Protein AF-X1TJS8-F1 (afdb_monomer_lite)

Structure (mmCIF, N/CA/C/O backbone):
data_AF-X1TJS8-F1
#
_entry.id   AF-X1TJS8-F1
#
loop_
_atom_site.group_PDB
_atom_site.id
_atom_site.type_symbol
_atom_site.label_atom_id
_atom_site.label_alt_id
_atom_site.label_comp_id
_atom_site.label_asym_id
_atom_site.label_entity_id
_atom_site.label_seq_id
_atom_site.pdbx_PDB_ins_code
_atom_site.Cartn_x
_atom_site.Cartn_y
_atom_site.Cartn_z
_atom_site.occupancy
_atom_site.B_iso_or_equiv
_atom_site.auth_seq_id
_atom_site.auth_comp_id
_atom_site.auth_asym_id
_atom_site.auth_atom_id
_atom_site.pdbx_PDB_model_num
ATOM 1 N N . MET A 1 1 ? -14.478 5.429 3.271 1.00 87.56 1 MET A N 1
ATOM 2 C CA . MET A 1 1 ? -14.186 4.013 3.605 1.00 87.56 1 MET A CA 1
ATOM 3 C C . MET A 1 1 ? -15.265 3.314 4.436 1.00 87.56 1 MET A C 1
ATOM 5 O O . MET A 1 1 ? -15.671 2.230 4.042 1.00 87.56 1 MET A O 1
ATOM 9 N N . GLN A 1 2 ? -15.798 3.906 5.515 1.00 87.94 2 GLN A N 1
ATOM 10 C CA . GLN A 1 2 ? -16.774 3.241 6.407 1.00 87.94 2 GLN A CA 1
ATOM 11 C C . GLN A 1 2 ? -17.984 2.613 5.685 1.00 87.94 2 GLN A C 1
ATOM 13 O O . GLN A 1 2 ? -18.314 1.456 5.931 1.00 87.94 2 GLN A O 1
ATOM 18 N N . LYS A 1 3 ? -18.613 3.342 4.751 1.00 93.25 3 LYS A N 1
ATOM 19 C CA . LYS A 1 3 ? -19.775 2.856 3.984 1.00 93.25 3 LYS A CA 1
ATOM 20 C C . LYS A 1 3 ? -19.462 1.607 3.149 1.00 93.25 3 LYS A C 1
ATOM 22 O O . LYS A 1 3 ? -20.285 0.698 3.094 1.00 93.25 3 LYS A O 1
ATOM 27 N N . LEU A 1 4 ? -18.285 1.558 2.521 1.00 94.06 4 LEU A N 1
ATOM 28 C CA . LEU A 1 4 ? -17.846 0.419 1.708 1.00 94.06 4 LEU A CA 1
ATOM 29 C C . LEU A 1 4 ? -17.615 -0.811 2.591 1.00 94.06 4 LEU A C 1
ATOM 31 O O . LEU A 1 4 ? -18.201 -1.864 2.347 1.00 94.06 4 LEU A O 1
ATOM 35 N N . SER A 1 5 ? -16.833 -0.649 3.661 1.00 93.69 5 SER A N 1
ATOM 36 C CA . SER A 1 5 ? -16.540 -1.722 4.615 1.00 93.69 5 SER A CA 1
ATOM 37 C C . SER A 1 5 ? -17.809 -2.280 5.262 1.00 93.69 5 SER A C 1
ATOM 39 O O . SER A 1 5 ? -17.928 -3.498 5.410 1.00 93.69 5 SER A O 1
ATOM 41 N N . LEU A 1 6 ? -18.772 -1.415 5.605 1.00 94.06 6 LEU A N 1
ATOM 42 C CA . LEU A 1 6 ? -20.059 -1.812 6.178 1.00 94.06 6 LEU A CA 1
ATOM 43 C C . LEU A 1 6 ? -20.896 -2.623 5.184 1.00 94.06 6 LEU A C 1
ATOM 45 O O . LEU A 1 6 ? -21.318 -3.730 5.512 1.00 94.06 6 LEU A O 1
ATOM 49 N N . ARG A 1 7 ? -21.100 -2.107 3.964 1.00 96.44 7 ARG A N 1
ATOM 50 C CA . ARG A 1 7 ? -21.894 -2.795 2.932 1.00 96.44 7 ARG A CA 1
ATOM 51 C C . ARG A 1 7 ? -21.303 -4.154 2.571 1.00 96.44 7 ARG A C 1
ATOM 53 O O . ARG A 1 7 ? -22.043 -5.126 2.450 1.00 96.44 7 ARG A O 1
ATOM 60 N N . PHE A 1 8 ? -19.979 -4.240 2.447 1.00 96.44 8 PHE A N 1
ATOM 61 C CA . PHE A 1 8 ? -19.314 -5.505 2.150 1.00 96.44 8 PHE A CA 1
ATOM 62 C C . PHE A 1 8 ? -19.438 -6.506 3.306 1.00 96.44 8 PHE A C 1
ATOM 64 O O . PHE A 1 8 ? -19.774 -7.664 3.077 1.00 96.44 8 PHE A O 1
ATOM 71 N N . THR A 1 9 ? -19.274 -6.050 4.555 1.00 96.38 9 THR A N 1
ATOM 72 C CA . THR A 1 9 ? -19.485 -6.895 5.747 1.00 96.38 9 THR A CA 1
ATOM 73 C C . THR A 1 9 ? -20.907 -7.452 5.779 1.00 96.38 9 THR A C 1
ATOM 75 O O . THR A 1 9 ? -21.092 -8.652 5.957 1.00 96.38 9 THR A O 1
ATOM 78 N N . GLN A 1 10 ? -21.914 -6.604 5.550 1.00 96.62 10 GLN A N 1
ATOM 79 C CA . GLN A 1 10 ? -23.319 -7.019 5.494 1.00 96.62 10 GLN A CA 1
ATOM 80 C C . GLN A 1 10 ? -23.570 -8.044 4.381 1.00 96.62 10 GLN A C 1
ATOM 82 O O . GLN A 1 10 ? -24.233 -9.052 4.619 1.00 96.62 10 GLN A O 1
ATOM 87 N N . HIS A 1 11 ? -23.012 -7.820 3.187 1.00 97.75 11 HIS A N 1
ATOM 88 C CA . HIS A 1 11 ? -23.126 -8.749 2.064 1.00 97.75 11 HIS A CA 1
ATOM 89 C C . HIS A 1 11 ? -22.531 -10.126 2.392 1.00 97.75 11 HIS A C 1
ATOM 91 O O . HIS A 1 11 ? -23.200 -11.139 2.206 1.00 97.75 11 HIS A O 1
ATOM 97 N N . ILE A 1 12 ? -21.302 -10.169 2.915 1.00 98.06 12 ILE A N 1
ATOM 98 C CA . ILE A 1 12 ? -20.604 -11.414 3.266 1.00 98.06 12 ILE A CA 1
ATOM 99 C C . ILE A 1 12 ? -21.333 -12.151 4.394 1.00 98.06 12 ILE A C 1
ATOM 101 O O . ILE A 1 12 ? -21.587 -13.348 4.276 1.00 98.06 12 ILE A O 1
ATOM 105 N N . ASN A 1 13 ? -21.749 -11.440 5.443 1.00 98.00 13 ASN A N 1
ATOM 106 C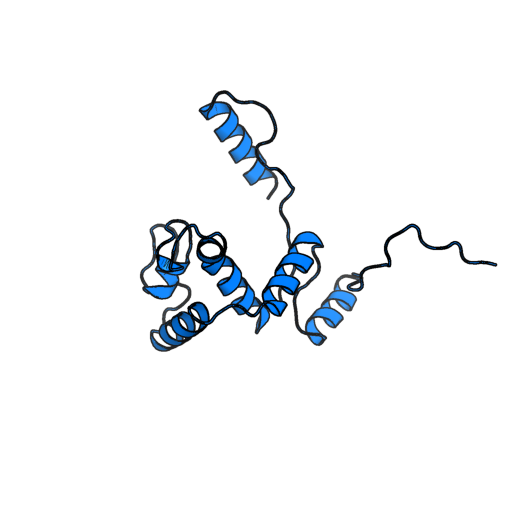 CA . ASN A 1 13 ? -22.511 -12.020 6.548 1.00 98.00 13 ASN A CA 1
ATOM 107 C C . ASN A 1 13 ? -23.835 -12.630 6.068 1.00 98.00 13 ASN A C 1
ATOM 109 O O . ASN A 1 13 ? -24.146 -13.766 6.421 1.00 98.00 13 ASN A O 1
ATOM 113 N N . LYS A 1 14 ? -24.567 -11.936 5.184 1.00 97.75 14 LYS A N 1
ATOM 114 C CA . LYS A 1 14 ? -25.794 -12.469 4.573 1.00 97.75 14 LYS A CA 1
ATOM 115 C C . LYS A 1 14 ? -25.510 -13.686 3.685 1.00 97.75 14 LYS A C 1
ATOM 117 O O . LYS A 1 14 ? -26.218 -14.683 3.791 1.00 97.75 14 LYS A O 1
ATOM 122 N N . LYS A 1 15 ? -24.480 -13.623 2.832 1.00 98.19 15 LYS A N 1
ATOM 123 C CA . LYS A 1 15 ? -24.128 -14.688 1.875 1.00 98.19 15 LYS A CA 1
ATOM 124 C C . LYS A 1 15 ? -23.711 -15.984 2.570 1.00 98.19 15 LYS A C 1
ATOM 126 O O . LYS A 1 15 ? -24.134 -17.056 2.154 1.00 98.19 15 LYS A O 1
ATOM 131 N N . TYR A 1 16 ? -22.904 -15.884 3.623 1.00 97.94 16 TYR A N 1
ATOM 132 C CA . TYR A 1 16 ? -22.346 -17.044 4.322 1.00 97.94 16 TYR A CA 1
ATOM 133 C C . TYR A 1 16 ? -23.055 -17.365 5.644 1.00 97.94 16 TYR A C 1
ATOM 135 O O . TYR A 1 16 ? -22.553 -18.182 6.407 1.00 97.94 16 TYR A O 1
ATOM 143 N N . LYS A 1 17 ? -24.208 -16.734 5.925 1.00 97.56 17 LYS A N 1
ATOM 144 C CA . LYS A 1 17 ? -24.984 -16.910 7.168 1.00 97.56 17 LYS A CA 1
ATOM 145 C C . LYS A 1 17 ? -24.130 -16.715 8.435 1.00 97.56 17 LYS A C 1
ATOM 147 O O . LYS A 1 17 ? -24.224 -17.479 9.389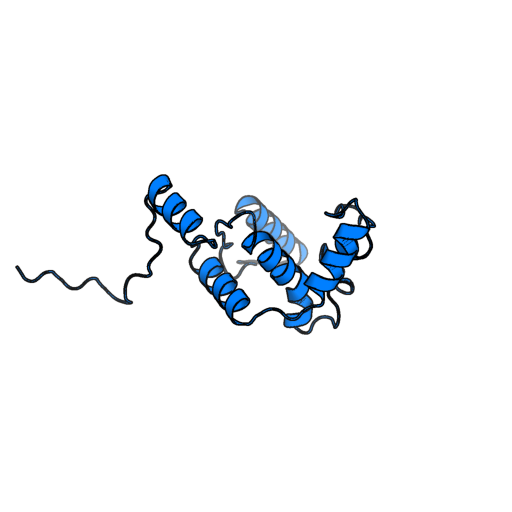 1.00 97.56 17 LYS A O 1
ATOM 152 N N . ARG A 1 18 ? -23.273 -15.690 8.428 1.00 97.00 18 ARG A N 1
ATOM 153 C CA . ARG A 1 18 ? -22.387 -15.318 9.545 1.00 97.00 18 ARG A CA 1
ATOM 154 C C . ARG A 1 18 ? -22.856 -14.027 10.208 1.00 97.00 18 ARG A C 1
ATOM 156 O O . ARG A 1 18 ? -23.603 -13.248 9.622 1.00 97.00 18 ARG A O 1
ATOM 163 N N . THR A 1 19 ? -22.363 -13.772 11.412 1.00 94.88 19 THR A N 1
ATOM 164 C CA . THR A 1 19 ? -22.536 -12.508 12.136 1.00 94.88 19 THR A CA 1
ATOM 165 C C . THR A 1 19 ? -21.177 -11.991 12.621 1.00 94.88 19 THR A C 1
ATOM 167 O O . THR A 1 19 ? -20.179 -12.711 12.596 1.00 94.88 19 THR A O 1
ATOM 170 N N . GLY A 1 20 ? -21.121 -10.723 13.037 1.00 93.75 20 GLY A N 1
ATOM 171 C CA . GLY A 1 20 ? -19.902 -10.100 13.563 1.00 93.75 20 GLY A CA 1
ATOM 172 C C . GLY A 1 20 ? -19.104 -9.285 12.541 1.00 93.75 20 GLY A C 1
ATOM 173 O O . GLY A 1 20 ? -19.586 -8.954 11.453 1.00 93.75 20 GLY A O 1
ATOM 174 N N . ARG A 1 21 ? -17.887 -8.892 12.941 1.00 93.06 21 ARG A N 1
ATOM 175 C CA . ARG A 1 21 ? -16.981 -8.060 12.133 1.00 93.06 21 ARG A CA 1
ATOM 176 C C . ARG A 1 21 ? -16.253 -8.923 11.107 1.00 93.06 21 ARG A C 1
ATOM 178 O O . ARG A 1 21 ? -15.756 -9.990 11.446 1.00 93.06 21 ARG A O 1
ATOM 185 N N . LEU A 1 22 ? -16.159 -8.423 9.877 1.00 94.62 22 LEU A N 1
ATOM 186 C CA . LEU A 1 22 ? -15.343 -9.035 8.826 1.00 94.62 22 LEU A CA 1
ATOM 187 C C . LEU A 1 22 ? -13.903 -8.505 8.824 1.00 94.62 22 LEU A C 1
ATOM 189 O O . LEU A 1 22 ? -12.973 -9.236 8.510 1.00 94.62 22 LEU A O 1
ATOM 193 N N . TRP A 1 23 ? -13.732 -7.228 9.158 1.00 93.31 23 TRP A N 1
ATOM 194 C CA . TRP A 1 23 ? -12.443 -6.543 9.131 1.00 93.31 23 TRP A CA 1
ATOM 195 C C . TRP A 1 23 ? -11.812 -6.542 10.523 1.00 93.31 23 TRP A C 1
ATOM 197 O O . TRP A 1 23 ? -12.486 -6.208 11.501 1.00 93.31 23 TRP A O 1
ATOM 207 N N . GLU A 1 24 ? -10.525 -6.871 10.596 1.00 90.94 24 GLU A N 1
ATOM 208 C CA . GLU A 1 24 ? -9.755 -6.885 11.846 1.00 90.94 24 GLU A CA 1
ATOM 209 C C . GLU A 1 24 ? -9.507 -5.467 12.382 1.00 90.94 24 GLU A C 1
ATOM 211 O O . GLU A 1 24 ? -9.718 -5.184 13.561 1.00 90.94 24 GLU A O 1
ATOM 216 N N . CYS A 1 25 ? -9.154 -4.542 11.486 1.00 88.81 25 CYS A N 1
ATOM 217 C CA . CYS A 1 25 ? -8.795 -3.167 11.814 1.00 88.81 25 CYS A CA 1
ATOM 218 C C . CYS A 1 25 ? -9.582 -2.151 10.977 1.00 88.81 25 CYS A C 1
ATOM 220 O O . CYS A 1 25 ? -10.202 -2.471 9.958 1.00 88.81 25 CYS A O 1
ATOM 222 N N . ARG A 1 26 ? -9.541 -0.882 11.406 1.00 88.44 26 ARG A N 1
ATOM 223 C CA . ARG A 1 26 ? -9.957 0.240 10.552 1.00 88.44 26 ARG A CA 1
ATOM 224 C C . ARG A 1 26 ? -8.966 0.395 9.397 1.00 88.44 26 ARG A C 1
ATOM 226 O O . ARG A 1 26 ? -7.814 -0.010 9.508 1.00 88.44 26 ARG A O 1
ATOM 233 N N . PHE A 1 27 ? -9.423 1.004 8.304 1.00 90.94 27 PHE A N 1
ATOM 234 C CA . PHE A 1 27 ? -8.533 1.362 7.204 1.00 90.94 27 PHE A CA 1
ATOM 235 C C . PHE A 1 27 ? -7.455 2.342 7.684 1.00 90.94 27 PHE A C 1
ATOM 237 O O . PHE A 1 27 ? -7.706 3.177 8.557 1.00 90.94 27 PHE A O 1
ATOM 244 N N . TYR A 1 28 ? -6.282 2.241 7.074 1.00 91.38 28 TYR A N 1
ATOM 245 C CA . TYR A 1 28 ? -5.186 3.181 7.250 1.00 91.38 28 TYR A CA 1
ATOM 246 C C . TYR A 1 28 ? -5.183 4.205 6.114 1.00 91.38 28 TYR A C 1
ATOM 248 O O . TYR A 1 28 ? -5.601 3.903 4.995 1.00 91.38 28 TYR A O 1
ATOM 256 N N . SER A 1 29 ? -4.718 5.417 6.405 1.00 90.88 29 SER A N 1
ATOM 257 C CA . SER A 1 29 ? -4.552 6.487 5.420 1.00 90.88 29 SER A CA 1
ATOM 258 C C . SER A 1 29 ? -3.371 7.364 5.810 1.00 90.88 29 SER A C 1
ATOM 260 O O . SER A 1 29 ? -3.306 7.816 6.951 1.00 90.88 29 SER A O 1
ATOM 262 N N . ALA A 1 30 ? -2.485 7.623 4.857 1.00 89.88 30 ALA A N 1
ATOM 263 C CA . ALA A 1 30 ? -1.328 8.494 5.000 1.00 89.88 30 ALA A CA 1
ATOM 264 C C . ALA A 1 30 ? -1.221 9.381 3.753 1.00 89.88 30 ALA A C 1
ATOM 266 O O . ALA A 1 30 ? -1.550 8.936 2.652 1.00 89.88 30 ALA A O 1
ATOM 267 N N . LEU A 1 31 ? -0.784 10.629 3.929 1.00 90.25 31 LEU A N 1
ATOM 268 C CA . LEU A 1 31 ? -0.465 11.508 2.803 1.00 90.25 31 LEU A CA 1
ATOM 269 C C . LEU A 1 31 ? 0.876 11.099 2.195 1.00 90.25 31 LEU A C 1
ATOM 271 O O . LEU A 1 31 ? 1.780 10.677 2.914 1.00 90.25 31 LEU A O 1
ATOM 275 N N . VAL A 1 32 ? 0.991 11.231 0.880 1.00 90.88 32 VAL A N 1
ATOM 276 C CA . VAL A 1 32 ? 2.153 10.787 0.110 1.00 90.88 32 VAL A CA 1
ATOM 277 C C . VAL A 1 32 ? 2.616 11.928 -0.782 1.00 90.88 32 VAL A C 1
ATOM 279 O O . VAL A 1 32 ? 1.803 12.533 -1.482 1.00 90.88 32 VAL A O 1
ATOM 282 N N . ASP A 1 33 ? 3.915 12.196 -0.752 1.00 90.94 33 ASP A N 1
ATOM 283 C CA . ASP A 1 33 ? 4.587 13.137 -1.643 1.00 90.94 33 ASP A CA 1
ATOM 284 C C . ASP A 1 33 ? 4.563 12.643 -3.103 1.00 90.94 33 ASP A C 1
ATOM 286 O O . ASP A 1 33 ? 4.757 11.455 -3.379 1.00 90.94 33 ASP A O 1
ATOM 290 N N . LYS A 1 34 ? 4.290 13.554 -4.042 1.00 81.31 34 LYS A N 1
ATOM 291 C CA . LYS A 1 34 ? 3.895 13.227 -5.424 1.00 81.31 34 LYS A CA 1
ATOM 292 C C . LYS A 1 34 ? 5.019 12.650 -6.280 1.00 81.31 34 LYS A C 1
ATOM 294 O O . LYS A 1 34 ? 4.717 11.950 -7.239 1.00 81.31 34 LYS A O 1
ATOM 299 N N . GLU A 1 35 ? 6.274 12.959 -5.975 1.00 75.44 35 GLU A N 1
ATOM 300 C CA . GLU A 1 35 ? 7.388 12.618 -6.864 1.00 75.44 35 GLU A CA 1
ATOM 301 C C . GLU A 1 35 ? 7.971 11.237 -6.557 1.00 75.44 35 GLU A C 1
ATOM 303 O O . GLU A 1 35 ? 7.582 10.235 -7.155 1.00 75.44 35 GLU A O 1
ATOM 308 N N . LEU A 1 36 ? 8.901 11.160 -5.607 1.00 74.12 36 LEU A N 1
ATOM 309 C CA . LEU A 1 36 ? 9.674 9.941 -5.365 1.00 74.12 36 LEU A CA 1
ATOM 310 C C . LEU A 1 36 ? 8.853 8.862 -4.648 1.00 74.12 36 LEU A C 1
ATOM 312 O O . LEU A 1 36 ? 8.917 7.679 -4.981 1.00 74.12 36 LEU A O 1
ATOM 316 N N . TYR A 1 37 ? 8.046 9.265 -3.669 1.00 85.31 37 TYR A N 1
ATOM 317 C CA . TYR A 1 37 ? 7.364 8.323 -2.785 1.00 85.31 37 TYR A CA 1
ATOM 318 C C . TYR A 1 37 ? 6.136 7.681 -3.423 1.00 85.31 37 TYR A C 1
ATOM 320 O O . TYR A 1 37 ? 5.800 6.543 -3.087 1.00 85.31 37 TYR A O 1
ATOM 328 N N . PHE A 1 38 ? 5.492 8.370 -4.366 1.00 87.50 38 PHE A N 1
ATOM 329 C CA . PHE A 1 38 ? 4.349 7.834 -5.094 1.00 87.50 38 PHE A CA 1
ATOM 330 C C . PHE A 1 38 ? 4.702 6.527 -5.820 1.00 87.50 38 PHE A C 1
ATOM 332 O O . PHE A 1 38 ? 4.010 5.519 -5.655 1.00 87.50 38 PHE A O 1
ATOM 339 N N . TRP A 1 39 ? 5.820 6.508 -6.552 1.00 87.81 39 TRP A N 1
ATOM 340 C CA . TRP A 1 39 ? 6.251 5.330 -7.306 1.00 87.81 39 TRP A CA 1
ATOM 341 C C . TRP A 1 39 ? 6.717 4.187 -6.407 1.00 87.81 39 TRP A C 1
ATOM 343 O O . TRP A 1 39 ? 6.322 3.042 -6.636 1.00 87.81 39 TRP A O 1
ATOM 353 N N . SER A 1 40 ? 7.470 4.478 -5.341 1.00 89.69 40 SER A N 1
ATOM 354 C CA . SER A 1 40 ? 7.856 3.461 -4.351 1.00 89.69 40 SER A CA 1
ATOM 355 C C . SER A 1 40 ? 6.639 2.797 -3.704 1.00 89.69 40 SER A C 1
ATOM 357 O O . SER A 1 40 ? 6.633 1.583 -3.501 1.00 89.69 40 SER A O 1
ATOM 359 N N . ILE A 1 41 ? 5.572 3.554 -3.429 1.00 91.88 41 ILE A N 1
ATOM 360 C CA . ILE A 1 41 ? 4.326 3.000 -2.881 1.00 91.88 41 ILE A CA 1
ATOM 361 C C . ILE A 1 41 ? 3.568 2.179 -3.925 1.00 91.88 41 ILE A C 1
ATOM 363 O O . ILE A 1 41 ? 3.060 1.107 -3.597 1.00 91.88 41 ILE A O 1
ATOM 367 N N . GLY A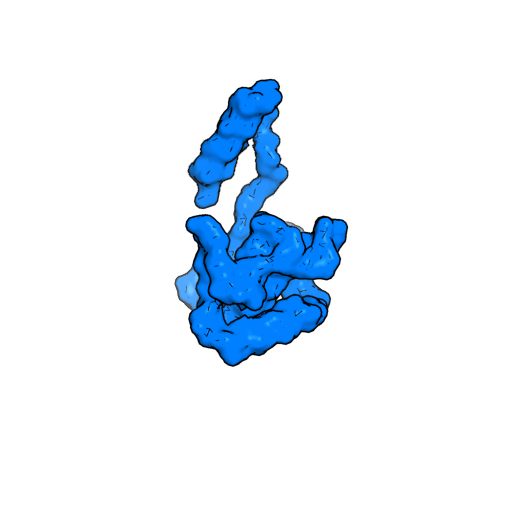 1 42 ? 3.518 2.633 -5.179 1.00 91.19 42 GLY A N 1
ATOM 368 C CA . GLY A 1 42 ? 2.958 1.847 -6.280 1.00 91.19 42 GLY A CA 1
ATOM 369 C C . GLY A 1 42 ? 3.646 0.485 -6.405 1.00 91.19 42 GLY A C 1
ATOM 370 O O . GLY A 1 42 ? 2.981 -0.551 -6.369 1.00 91.19 42 GLY A O 1
ATOM 371 N N . ARG A 1 43 ? 4.986 0.476 -6.433 1.00 92.06 43 ARG A N 1
ATOM 372 C CA . ARG A 1 43 ? 5.794 -0.753 -6.439 1.00 92.06 43 ARG A CA 1
ATOM 373 C C . ARG A 1 43 ? 5.520 -1.619 -5.214 1.00 92.06 43 ARG A C 1
ATOM 375 O O . ARG A 1 43 ? 5.298 -2.819 -5.361 1.00 92.06 43 ARG A O 1
ATOM 382 N N . TYR A 1 44 ? 5.465 -1.020 -4.023 1.00 93.00 44 TYR A N 1
ATOM 383 C CA . TYR A 1 44 ? 5.140 -1.730 -2.788 1.00 93.00 44 TYR A CA 1
ATOM 384 C C . TYR A 1 44 ? 3.807 -2.478 -2.901 1.00 93.00 44 TYR A C 1
ATOM 386 O O . TYR A 1 44 ? 3.750 -3.656 -2.548 1.00 93.00 44 TYR A O 1
ATOM 394 N N . ILE A 1 45 ? 2.760 -1.810 -3.404 1.00 93.50 45 ILE A N 1
ATOM 395 C CA . ILE A 1 45 ? 1.414 -2.376 -3.561 1.00 93.50 45 ILE A CA 1
ATOM 396 C C . ILE A 1 45 ? 1.429 -3.527 -4.563 1.00 93.50 45 ILE A C 1
ATOM 398 O O . ILE A 1 45 ? 0.925 -4.609 -4.260 1.00 93.50 45 ILE A O 1
ATOM 402 N N . GLU A 1 46 ? 2.018 -3.313 -5.735 1.00 94.19 46 GLU A N 1
ATOM 403 C CA . GLU A 1 46 ? 2.023 -4.308 -6.806 1.00 94.19 46 GLU A CA 1
ATOM 404 C C . GLU A 1 46 ? 2.904 -5.522 -6.491 1.00 94.19 46 GLU A C 1
ATOM 406 O O . GLU A 1 46 ? 2.581 -6.634 -6.906 1.00 94.19 46 GLU A O 1
ATOM 411 N N . ARG A 1 47 ? 3.953 -5.346 -5.678 1.00 94.69 47 ARG A N 1
ATOM 412 C CA . ARG A 1 47 ? 4.806 -6.434 -5.172 1.00 94.69 47 ARG A CA 1
ATOM 413 C C . ARG A 1 47 ? 4.283 -7.093 -3.894 1.00 94.69 47 ARG A C 1
ATOM 415 O O . ARG A 1 47 ? 4.859 -8.096 -3.469 1.00 94.69 47 ARG A O 1
ATOM 422 N N . ASN A 1 48 ? 3.192 -6.606 -3.286 1.00 95.06 48 ASN A N 1
ATOM 423 C CA . ASN A 1 48 ? 2.575 -7.245 -2.111 1.00 95.06 48 ASN A CA 1
ATOM 424 C C . ASN A 1 48 ? 2.337 -8.757 -2.307 1.00 95.06 48 ASN A C 1
ATOM 426 O O . ASN A 1 48 ? 2.707 -9.513 -1.408 1.00 95.06 48 ASN A O 1
ATOM 430 N N . PRO A 1 49 ? 1.762 -9.228 -3.436 1.00 95.81 49 PRO A N 1
ATOM 431 C CA . PRO A 1 49 ? 1.485 -10.651 -3.641 1.00 95.81 49 PRO A CA 1
ATOM 432 C C . PRO A 1 49 ? 2.756 -11.503 -3.709 1.00 95.81 49 PRO A C 1
ATOM 434 O O . PRO A 1 49 ? 2.781 -12.606 -3.165 1.00 95.81 49 PRO A O 1
ATOM 437 N N . VAL A 1 50 ? 3.824 -10.968 -4.309 1.00 94.12 50 VAL A N 1
ATOM 438 C CA . VAL A 1 50 ? 5.142 -11.617 -4.364 1.00 94.12 50 VAL A CA 1
ATOM 439 C C . VAL A 1 50 ? 5.751 -11.693 -2.967 1.00 94.12 50 VAL A C 1
ATOM 441 O O . VAL A 1 50 ? 6.174 -12.755 -2.518 1.00 94.12 50 VAL A O 1
ATOM 444 N N . ARG A 1 51 ? 5.722 -10.586 -2.216 1.00 92.69 51 ARG A N 1
ATOM 445 C CA . ARG A 1 51 ? 6.243 -10.536 -0.842 1.00 92.69 51 ARG A CA 1
ATOM 446 C C . ARG A 1 51 ? 5.466 -11.442 0.118 1.00 92.69 51 ARG A C 1
ATOM 448 O O . ARG A 1 51 ? 6.052 -12.002 1.039 1.00 92.69 51 ARG A O 1
ATOM 455 N N . ALA A 1 52 ? 4.167 -11.614 -0.117 1.00 94.94 52 ALA A N 1
ATOM 456 C CA . ALA A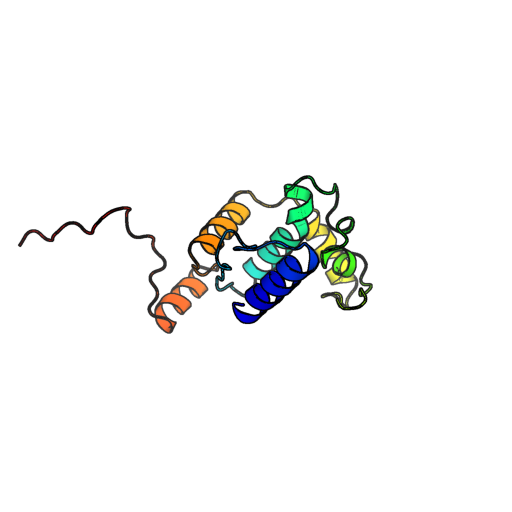 1 52 ? 3.314 -12.555 0.602 1.00 94.94 52 ALA A CA 1
ATOM 457 C C . ALA A 1 52 ? 3.463 -14.014 0.122 1.00 94.94 52 ALA A C 1
ATOM 459 O O . ALA A 1 52 ? 2.782 -14.886 0.655 1.00 94.94 52 ALA A O 1
ATOM 460 N N . LYS A 1 53 ? 4.341 -14.288 -0.857 1.00 96.12 53 LYS A N 1
ATOM 461 C CA . LYS A 1 53 ? 4.581 -15.613 -1.457 1.00 96.12 53 LYS A CA 1
ATOM 462 C C . LYS A 1 53 ? 3.329 -16.248 -2.081 1.00 96.12 53 LYS A C 1
ATOM 464 O O . LYS A 1 53 ? 3.192 -17.467 -2.093 1.00 96.12 53 LYS A O 1
ATOM 469 N N . ILE A 1 54 ? 2.409 -15.425 -2.585 1.00 97.06 54 ILE A N 1
ATOM 470 C CA . ILE A 1 54 ? 1.187 -15.882 -3.269 1.00 97.06 54 ILE A CA 1
ATOM 471 C C . ILE A 1 54 ? 1.484 -16.202 -4.740 1.00 97.06 54 ILE A C 1
ATOM 473 O O . ILE A 1 54 ? 0.904 -17.125 -5.304 1.00 97.06 54 ILE A O 1
ATOM 477 N N . VAL A 1 55 ? 2.378 -15.430 -5.357 1.00 96.56 55 VAL A N 1
ATOM 478 C CA . VAL A 1 55 ? 2.811 -15.558 -6.756 1.00 96.56 55 VAL A CA 1
ATOM 479 C C . VAL A 1 55 ? 4.310 -15.291 -6.862 1.00 96.56 55 VAL A C 1
ATOM 481 O O . VAL A 1 55 ? 4.892 -14.697 -5.952 1.00 96.56 55 VAL A O 1
ATOM 484 N N . ASN A 1 56 ? 4.931 -15.690 -7.972 1.00 94.12 56 ASN A N 1
ATOM 485 C CA . ASN A 1 56 ? 6.358 -15.455 -8.200 1.00 94.12 56 ASN A CA 1
ATOM 486 C C . ASN A 1 56 ? 6.610 -14.090 -8.845 1.00 94.12 56 ASN A C 1
ATOM 488 O O . ASN A 1 56 ? 7.635 -13.464 -8.571 1.00 94.12 56 ASN A O 1
ATOM 492 N N . LYS A 1 57 ? 5.674 -13.614 -9.676 1.00 93.69 57 LYS A N 1
ATOM 493 C CA . LYS A 1 57 ? 5.780 -12.325 -10.371 1.00 93.69 57 LYS A CA 1
ATOM 494 C C . LYS A 1 57 ? 4.570 -11.415 -10.116 1.00 93.69 57 LYS A C 1
ATOM 496 O O . LYS A 1 57 ? 3.466 -11.919 -9.908 1.00 93.69 57 LYS A O 1
ATOM 501 N N . PRO A 1 58 ? 4.734 -10.077 -10.136 1.00 93.69 58 PRO A N 1
ATOM 502 C CA . PRO A 1 58 ? 3.632 -9.144 -9.878 1.00 93.69 58 PRO A CA 1
ATOM 503 C C . PRO A 1 58 ? 2.437 -9.277 -10.840 1.00 93.69 58 PRO A C 1
ATOM 505 O O . PRO A 1 58 ? 1.289 -9.135 -10.418 1.00 93.69 58 PRO A O 1
ATOM 508 N N . ASP A 1 59 ? 2.681 -9.579 -12.117 1.00 93.19 59 ASP A N 1
ATOM 509 C CA . ASP A 1 59 ? 1.669 -9.725 -13.176 1.00 93.19 59 ASP A CA 1
ATOM 510 C C . ASP A 1 59 ? 0.847 -11.021 -13.100 1.00 93.19 59 ASP A C 1
ATOM 512 O O . ASP A 1 59 ? -0.224 -11.113 -13.707 1.00 93.19 59 ASP A O 1
ATOM 516 N N . GLU A 1 60 ? 1.300 -12.009 -12.329 1.00 94.69 60 GLU A N 1
ATOM 517 C CA . GLU A 1 60 ? 0.574 -13.264 -12.109 1.00 94.69 60 GLU A CA 1
ATOM 518 C C . GLU A 1 60 ? -0.623 -13.075 -11.163 1.00 94.69 60 GLU A C 1
ATOM 520 O O . GLU A 1 60 ? -1.583 -13.854 -11.186 1.00 94.69 60 GLU A O 1
ATOM 525 N N . TYR A 1 61 ? -0.615 -12.026 -10.335 1.00 94.75 61 TYR A N 1
ATOM 526 C CA . TYR A 1 61 ? -1.700 -11.786 -9.393 1.00 94.75 61 TYR A CA 1
ATOM 527 C C . TYR A 1 61 ? -2.891 -11.093 -10.063 1.00 94.75 61 TYR A C 1
ATOM 529 O O . TYR A 1 61 ? -2.918 -9.878 -10.255 1.00 94.75 61 TYR A O 1
ATOM 537 N N . ARG A 1 62 ? -3.939 -11.877 -10.349 1.00 91.25 62 ARG A N 1
ATOM 538 C CA . ARG A 1 62 ? -5.172 -11.433 -11.033 1.00 91.25 62 ARG A CA 1
ATOM 539 C C . ARG A 1 62 ? -5.853 -10.204 -10.412 1.00 91.25 62 ARG A C 1
ATOM 541 O O . ARG A 1 62 ? -6.568 -9.498 -11.115 1.00 91.25 62 ARG A O 1
ATOM 548 N N . TRP A 1 63 ? -5.688 -9.970 -9.112 1.00 91.69 63 TRP A N 1
ATOM 549 C CA . TRP A 1 63 ? -6.395 -8.918 -8.370 1.00 91.69 63 TRP A CA 1
ATOM 550 C C . TRP A 1 63 ? -5.533 -7.661 -8.162 1.00 91.69 63 TRP A C 1
ATOM 552 O O . TRP A 1 63 ? -5.737 -6.929 -7.196 1.00 91.69 63 TRP A O 1
ATOM 562 N N . SER A 1 64 ? -4.556 -7.427 -9.043 1.00 92.12 64 SER A N 1
ATOM 563 C CA . SER A 1 64 ? -3.686 -6.246 -9.050 1.00 92.12 64 SER A CA 1
ATOM 564 C C . SER A 1 64 ? -3.707 -5.547 -10.411 1.00 92.12 64 SER A C 1
ATOM 566 O O . SER A 1 64 ? -3.913 -6.182 -11.446 1.00 92.12 64 SER A O 1
ATOM 568 N N . SER A 1 65 ? -3.445 -4.238 -10.408 1.00 92.44 65 SER A N 1
ATOM 569 C CA . SER A 1 65 ? -3.196 -3.437 -11.613 1.00 92.44 65 SER A CA 1
ATOM 570 C C . SER A 1 65 ? -1.885 -3.785 -12.317 1.00 92.44 65 SER A C 1
ATOM 572 O O . SER A 1 65 ? -1.722 -3.416 -13.478 1.00 92.44 65 SER A O 1
ATOM 574 N N . ALA A 1 66 ? -0.984 -4.522 -11.658 1.00 93.50 66 ALA A N 1
ATOM 575 C CA . ALA A 1 66 ? 0.352 -4.837 -12.162 1.00 93.50 66 ALA A CA 1
ATOM 576 C C . ALA A 1 66 ? 0.332 -5.423 -13.573 1.00 93.50 66 ALA A C 1
ATOM 578 O O . ALA A 1 66 ? 1.050 -4.959 -14.455 1.00 93.50 66 ALA A O 1
ATOM 579 N N . LYS A 1 67 ? -0.563 -6.383 -13.833 1.00 92.56 67 LYS A N 1
ATOM 580 C CA . LYS A 1 67 ? -0.709 -6.975 -15.165 1.00 92.56 67 LYS A CA 1
ATOM 581 C C . LYS A 1 67 ? -1.087 -5.935 -16.220 1.00 92.56 67 LYS A C 1
ATOM 583 O O . LYS A 1 67 ? -0.526 -5.948 -17.314 1.00 92.56 67 LYS A O 1
ATOM 588 N N . ALA A 1 68 ? -2.020 -5.036 -15.907 1.00 92.81 68 ALA A N 1
ATOM 589 C CA . ALA A 1 68 ? -2.425 -3.981 -16.831 1.00 92.81 68 ALA A CA 1
ATOM 590 C C . ALA A 1 68 ? -1.269 -3.007 -17.098 1.00 92.81 68 ALA A C 1
ATOM 592 O O . ALA A 1 68 ? -0.996 -2.676 -18.248 1.00 92.81 68 ALA A O 1
ATOM 593 N N . ASN A 1 69 ? -0.544 -2.612 -16.048 1.00 91.81 69 ASN A N 1
ATOM 594 C CA . ASN A 1 69 ? 0.577 -1.679 -16.142 1.00 91.81 69 ASN A CA 1
ATOM 595 C C . ASN A 1 69 ? 1.787 -2.262 -16.886 1.00 91.81 69 ASN A C 1
ATOM 597 O O . ASN A 1 69 ? 2.415 -1.543 -17.657 1.00 91.81 69 ASN A O 1
ATOM 601 N N . ILE A 1 70 ? 2.081 -3.554 -16.709 1.00 91.50 70 ILE A N 1
ATOM 602 C CA . ILE A 1 70 ? 3.171 -4.259 -17.402 1.00 91.50 70 ILE A CA 1
ATOM 603 C C . ILE A 1 70 ? 2.816 -4.525 -18.867 1.00 91.50 70 ILE A C 1
ATOM 605 O O . ILE A 1 70 ? 3.638 -4.328 -19.751 1.00 91.50 70 ILE A O 1
ATOM 609 N N . THR A 1 71 ? 1.595 -4.982 -19.153 1.00 89.69 71 THR A N 1
ATOM 610 C CA . THR A 1 71 ? 1.218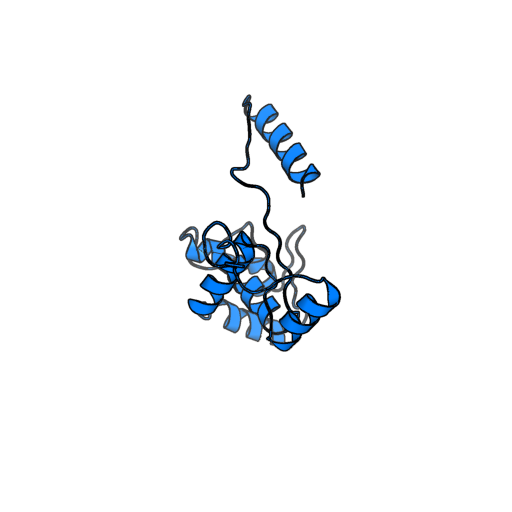 -5.358 -20.529 1.00 89.69 71 THR A CA 1
ATOM 611 C C . THR A 1 71 ? 0.778 -4.174 -21.386 1.00 89.69 71 THR A C 1
ATOM 613 O O . THR A 1 71 ? 0.624 -4.326 -22.596 1.00 89.69 71 THR A O 1
ATOM 616 N N . GLY A 1 72 ? 0.499 -3.018 -20.773 1.00 86.44 72 GLY A N 1
ATOM 617 C CA . GLY A 1 72 ? -0.125 -1.870 -21.438 1.00 86.44 72 GLY A CA 1
ATOM 618 C C . GLY A 1 72 ? -1.565 -2.135 -21.895 1.00 86.44 72 GLY A C 1
ATOM 619 O O . GLY A 1 72 ? -2.171 -1.295 -22.556 1.00 86.44 72 GLY A O 1
ATOM 620 N N . LYS A 1 73 ? -2.139 -3.295 -21.556 1.00 85.06 73 LYS A N 1
ATOM 621 C CA . LYS A 1 73 ? -3.505 -3.675 -21.915 1.00 85.06 73 LYS A CA 1
ATOM 622 C C . LYS A 1 73 ? -4.391 -3.533 -20.690 1.00 85.06 73 LYS A C 1
ATOM 624 O O . LYS A 1 73 ? -4.151 -4.160 -19.661 1.00 85.06 73 LYS A O 1
ATOM 629 N N . GLY A 1 74 ? -5.425 -2.705 -20.808 1.00 80.38 74 GLY A N 1
ATOM 630 C CA . GLY A 1 74 ? -6.417 -2.556 -19.750 1.00 80.38 74 GLY A CA 1
ATOM 631 C C . GLY A 1 74 ? -7.099 -3.881 -19.407 1.00 80.38 74 GLY A C 1
ATOM 632 O O . GLY A 1 74 ? -7.241 -4.769 -20.246 1.00 80.38 74 GLY A O 1
ATOM 633 N N . MET A 1 75 ? -7.530 -3.996 -18.157 1.00 81.88 75 MET A N 1
ATOM 634 C CA . MET A 1 75 ? -8.507 -4.992 -17.717 1.00 81.88 75 MET A CA 1
ATOM 635 C C . MET A 1 75 ? -9.893 -4.338 -17.703 1.00 81.88 75 MET A C 1
ATOM 637 O O . MET A 1 75 ? -9.985 -3.113 -17.764 1.00 81.88 75 MET A O 1
ATOM 641 N N . ASP A 1 76 ? -10.960 -5.127 -17.556 1.00 82.88 76 ASP A N 1
ATOM 642 C CA . ASP A 1 76 ? -12.364 -4.673 -17.625 1.00 82.88 76 ASP A CA 1
ATOM 643 C C . ASP A 1 76 ? -12.646 -3.328 -16.925 1.00 82.88 76 ASP A C 1
ATOM 645 O O . ASP A 1 76 ? -13.397 -2.497 -17.428 1.00 82.88 76 ASP A O 1
ATOM 649 N N . PHE A 1 77 ? -12.024 -3.095 -15.766 1.00 84.06 77 PHE A N 1
ATOM 650 C CA . PHE A 1 77 ? -12.192 -1.888 -14.952 1.00 84.06 77 PHE A CA 1
ATOM 651 C C . PHE A 1 77 ? -10.869 -1.189 -14.588 1.00 84.06 77 PHE A C 1
ATOM 653 O O . PHE A 1 77 ? -10.879 -0.246 -13.799 1.00 84.06 77 PHE A O 1
ATOM 660 N N . ILE A 1 78 ? -9.730 -1.627 -15.138 1.00 87.06 78 ILE A N 1
ATOM 661 C CA . ILE A 1 78 ? -8.407 -1.050 -14.844 1.00 87.06 78 ILE A CA 1
ATOM 662 C C . ILE A 1 78 ? -7.770 -0.595 -16.147 1.00 87.06 78 ILE A C 1
ATOM 664 O O . ILE A 1 78 ? -7.517 -1.401 -17.037 1.00 87.06 78 ILE A O 1
ATOM 668 N N . LYS A 1 79 ? -7.458 0.696 -16.235 1.00 87.56 79 LYS A N 1
ATOM 669 C CA . LYS A 1 79 ? -6.665 1.244 -17.336 1.00 87.56 79 LYS A CA 1
ATOM 670 C C . LYS A 1 79 ? -5.187 1.270 -16.938 1.00 87.56 79 LYS A C 1
ATOM 672 O O . LYS A 1 79 ? -4.904 1.558 -15.774 1.00 87.56 79 LYS A O 1
ATOM 677 N N . PRO A 1 80 ? -4.265 0.977 -17.869 1.00 87.12 80 PRO A N 1
ATOM 678 C CA . PRO A 1 80 ? -2.840 1.117 -17.607 1.00 87.12 80 PRO A CA 1
ATOM 679 C C . PRO A 1 80 ? -2.499 2.581 -17.310 1.00 87.12 80 PRO A C 1
ATOM 681 O O . PRO A 1 80 ? -3.109 3.497 -17.865 1.00 87.12 80 PRO A O 1
ATOM 684 N N . ILE A 1 81 ? -1.513 2.793 -16.440 1.00 87.44 81 ILE A N 1
ATOM 685 C CA . ILE A 1 81 ? -1.002 4.134 -16.108 1.00 87.44 81 ILE A CA 1
ATOM 686 C C . ILE A 1 81 ? -0.207 4.722 -17.286 1.00 87.44 81 ILE A C 1
ATOM 688 O O . ILE A 1 81 ? -0.218 5.932 -17.511 1.00 87.44 81 ILE A O 1
ATOM 692 N N . TRP A 1 82 ? 0.460 3.861 -18.056 1.00 82.38 82 TRP A N 1
ATOM 693 C CA . TRP A 1 82 ? 1.343 4.241 -19.154 1.00 82.38 82 TRP A CA 1
ATOM 694 C C . TRP A 1 82 ? 0.625 4.115 -20.495 1.00 82.38 82 TRP A C 1
ATOM 696 O O . TRP A 1 82 ? 0.079 3.060 -20.813 1.00 82.38 82 TRP A O 1
ATOM 706 N N . GLN A 1 83 ? 0.643 5.193 -21.278 1.00 76.19 83 GLN A N 1
ATOM 707 C CA . GLN A 1 83 ? 0.251 5.173 -22.694 1.00 76.19 83 GLN A CA 1
ATOM 708 C C . GLN A 1 83 ? 1.467 5.117 -23.628 1.00 76.19 83 GLN A C 1
ATOM 710 O O . GLN A 1 83 ? 1.328 4.771 -24.793 1.00 76.19 83 GLN A O 1
ATOM 715 N N . ASP A 1 84 ? 2.643 5.465 -23.105 1.00 85.75 84 ASP A N 1
ATOM 716 C CA . ASP A 1 84 ? 3.918 5.493 -23.815 1.00 85.75 84 ASP A CA 1
ATOM 717 C C . ASP A 1 84 ? 4.710 4.217 -23.504 1.00 85.75 84 ASP A C 1
ATOM 719 O O . ASP A 1 84 ? 4.913 3.876 -22.332 1.00 85.75 84 ASP A O 1
ATOM 723 N N . ASP A 1 85 ? 5.157 3.529 -24.555 1.00 85.88 85 ASP A N 1
ATOM 724 C CA . ASP A 1 85 ? 5.935 2.296 -24.460 1.00 85.88 85 ASP A CA 1
ATOM 725 C C . ASP A 1 85 ? 7.275 2.514 -23.741 1.00 85.88 85 ASP A C 1
ATOM 727 O O . ASP A 1 85 ? 7.664 1.675 -22.931 1.00 85.88 85 ASP A O 1
ATOM 731 N N . ALA A 1 86 ? 7.950 3.653 -23.943 1.00 87.56 86 ALA A N 1
ATOM 732 C CA . ALA A 1 86 ? 9.249 3.911 -23.314 1.00 87.56 86 ALA A CA 1
ATOM 733 C C . ALA A 1 86 ? 9.136 3.982 -21.781 1.00 87.56 86 ALA A C 1
ATOM 735 O O . ALA A 1 86 ? 9.900 3.344 -21.054 1.00 87.56 86 ALA A O 1
ATOM 736 N N . LYS A 1 87 ? 8.120 4.695 -21.282 1.00 87.62 87 LYS A N 1
ATOM 737 C CA . LYS A 1 87 ? 7.832 4.785 -19.841 1.00 87.62 87 LYS A CA 1
ATOM 738 C C . LYS A 1 87 ? 7.384 3.450 -19.259 1.00 87.62 87 LYS A C 1
ATOM 740 O O . LYS A 1 87 ? 7.657 3.159 -18.096 1.00 87.62 87 LYS A O 1
ATOM 745 N N . ARG A 1 88 ? 6.697 2.626 -20.057 1.00 89.75 88 ARG A N 1
ATOM 746 C CA . ARG A 1 88 ? 6.297 1.280 -19.641 1.00 89.75 88 ARG A CA 1
ATOM 747 C C . ARG A 1 88 ? 7.517 0.392 -19.402 1.00 89.75 88 ARG A C 1
ATOM 749 O O . ARG A 1 88 ? 7.563 -0.273 -18.374 1.00 89.75 88 ARG A O 1
ATOM 756 N N . GLU A 1 89 ? 8.502 0.396 -20.295 1.00 90.50 89 GLU A N 1
ATOM 757 C CA . GLU A 1 89 ? 9.723 -0.407 -20.119 1.00 90.50 89 GLU A CA 1
ATOM 758 C C . GLU A 1 89 ? 10.545 0.041 -18.898 1.00 90.50 89 GLU A C 1
ATOM 760 O O . GLU A 1 89 ? 11.018 -0.789 -18.112 1.00 90.50 89 GLU A O 1
ATOM 765 N N . GLU A 1 90 ? 10.644 1.355 -18.671 1.00 90.88 90 GLU A N 1
ATOM 766 C CA . GLU A 1 90 ? 11.247 1.910 -17.454 1.00 90.88 90 GLU A CA 1
ATOM 767 C C . GLU A 1 90 ? 10.505 1.422 -16.200 1.00 90.88 90 GLU A C 1
ATOM 769 O O . GLU A 1 90 ? 11.123 0.962 -15.236 1.00 90.88 90 GLU A O 1
ATOM 774 N N . TYR A 1 91 ? 9.171 1.433 -16.235 1.00 90.56 91 TYR A N 1
ATOM 775 C CA . TYR A 1 91 ? 8.342 0.952 -15.138 1.00 90.56 91 TYR A CA 1
ATOM 776 C C . TYR A 1 91 ? 8.498 -0.546 -14.873 1.00 90.56 91 TYR A C 1
ATOM 778 O O . TYR A 1 91 ? 8.605 -0.952 -13.716 1.00 90.56 91 TYR A O 1
ATOM 786 N N . ILE A 1 92 ? 8.534 -1.377 -15.917 1.00 91.81 92 ILE A N 1
ATOM 787 C CA . ILE A 1 92 ? 8.757 -2.824 -15.788 1.00 91.81 92 ILE A CA 1
ATOM 788 C C . ILE A 1 92 ? 10.109 -3.076 -15.116 1.00 91.81 92 ILE A C 1
ATOM 790 O O . ILE A 1 92 ? 10.203 -3.873 -14.179 1.00 91.81 92 ILE A O 1
ATOM 794 N N . THR A 1 93 ? 11.146 -2.354 -15.543 1.00 92.69 93 THR A N 1
ATOM 795 C CA . THR A 1 93 ? 12.481 -2.423 -14.936 1.00 92.69 93 THR A CA 1
ATOM 796 C C . THR A 1 93 ? 12.435 -2.014 -13.462 1.00 92.69 93 THR A C 1
ATOM 798 O O . THR A 1 93 ? 12.907 -2.744 -12.588 1.00 92.69 93 THR A O 1
ATOM 801 N N . PHE A 1 94 ? 11.793 -0.885 -13.157 1.00 91.31 94 PHE A N 1
ATOM 802 C CA . PHE A 1 94 ? 11.606 -0.387 -11.796 1.00 91.31 94 PHE A CA 1
ATOM 803 C C . PHE A 1 94 ? 10.842 -1.367 -10.888 1.00 91.31 94 PHE A C 1
ATOM 805 O O . PHE A 1 94 ? 11.220 -1.554 -9.728 1.00 91.31 94 PHE A O 1
ATOM 812 N N . LEU A 1 95 ? 9.793 -2.006 -11.408 1.00 91.31 95 LEU A N 1
ATOM 813 C CA . LEU A 1 95 ? 8.951 -2.957 -10.684 1.00 91.31 95 LEU A CA 1
ATOM 814 C C . LEU A 1 95 ? 9.668 -4.285 -10.429 1.00 91.31 95 LEU A C 1
ATOM 816 O O . LEU A 1 95 ? 9.449 -4.895 -9.383 1.00 91.31 95 LEU A O 1
ATOM 820 N N . ASN A 1 96 ? 10.528 -4.727 -11.349 1.00 88.38 96 ASN A N 1
ATOM 821 C CA . ASN A 1 96 ? 11.323 -5.945 -11.187 1.00 88.38 96 ASN A CA 1
ATOM 822 C C . ASN A 1 96 ? 12.468 -5.774 -10.184 1.00 88.38 96 ASN A C 1
ATOM 824 O O . ASN A 1 96 ? 12.806 -6.735 -9.486 1.00 88.38 96 ASN A O 1
ATOM 828 N N . ASN A 1 97 ? 13.001 -4.558 -10.043 1.00 88.06 97 ASN A N 1
ATOM 829 C CA . ASN A 1 97 ? 14.011 -4.258 -9.035 1.00 88.06 97 ASN A CA 1
ATOM 830 C C . ASN A 1 97 ? 13.492 -4.556 -7.615 1.00 88.06 97 ASN A C 1
ATOM 832 O O . ASN A 1 97 ? 12.335 -4.255 -7.297 1.00 88.06 97 ASN A O 1
ATOM 836 N N . PRO A 1 98 ? 14.327 -5.150 -6.742 1.00 80.62 98 PRO A N 1
ATOM 837 C CA . PRO A 1 98 ? 13.933 -5.430 -5.371 1.00 80.62 98 PRO A CA 1
ATOM 838 C C . PRO A 1 98 ? 13.612 -4.133 -4.623 1.00 80.62 98 PRO A C 1
ATOM 840 O O . PRO A 1 98 ? 14.258 -3.097 -4.808 1.00 80.62 98 PRO A O 1
ATOM 843 N N . ASP A 1 99 ? 12.599 -4.206 -3.762 1.00 80.44 99 ASP A N 1
ATOM 844 C CA . ASP A 1 99 ? 12.290 -3.128 -2.833 1.00 80.44 99 ASP A CA 1
ATOM 845 C C . ASP A 1 99 ? 13.458 -2.944 -1.856 1.00 80.44 99 ASP A C 1
ATOM 847 O O . ASP A 1 99 ? 14.026 -3.922 -1.363 1.00 80.44 99 ASP A O 1
ATOM 851 N N . LYS A 1 100 ? 13.793 -1.694 -1.533 1.00 87.31 100 LYS A N 1
ATOM 852 C CA . LYS A 1 100 ? 14.712 -1.414 -0.427 1.00 87.31 100 LYS A CA 1
ATOM 853 C C . LYS A 1 100 ? 13.976 -1.649 0.889 1.00 87.31 100 LYS A C 1
ATOM 855 O O . LYS A 1 100 ? 12.880 -1.119 1.084 1.00 87.31 100 LYS A O 1
ATOM 860 N N . GLU A 1 101 ? 14.585 -2.390 1.811 1.00 88.50 101 GLU A N 1
ATOM 861 C CA . GLU A 1 101 ? 13.957 -2.705 3.105 1.00 88.50 101 GLU A CA 1
ATOM 862 C C . GLU A 1 101 ? 13.625 -1.431 3.904 1.00 88.50 101 GLU A C 1
ATOM 864 O O . GLU A 1 101 ? 12.579 -1.337 4.545 1.00 88.50 101 GLU A O 1
ATOM 869 N N . GLU A 1 102 ? 14.464 -0.400 3.785 1.00 88.50 102 GLU A N 1
ATOM 870 C CA . GLU A 1 102 ? 14.242 0.916 4.392 1.00 88.50 102 GLU A CA 1
ATOM 871 C C . GLU A 1 102 ? 12.952 1.585 3.888 1.00 88.50 102 GLU A C 1
ATOM 873 O O . GLU A 1 102 ? 12.174 2.113 4.685 1.00 88.50 102 GLU A O 1
ATOM 878 N N . GLU A 1 103 ? 12.678 1.518 2.580 1.00 87.81 103 GLU A N 1
ATOM 879 C CA . GLU A 1 103 ? 11.457 2.075 1.982 1.00 87.81 103 GLU A CA 1
ATOM 880 C C . GLU A 1 103 ? 10.217 1.322 2.477 1.00 87.81 103 GLU A C 1
ATOM 882 O O . GLU A 1 103 ? 9.221 1.937 2.864 1.00 87.81 103 GLU A O 1
ATOM 887 N N . ILE A 1 104 ? 10.289 -0.013 2.529 1.00 91.25 104 ILE A N 1
ATOM 888 C CA . ILE A 1 104 ? 9.211 -0.859 3.055 1.00 91.25 104 ILE A CA 1
ATOM 889 C C . ILE A 1 104 ? 8.885 -0.483 4.500 1.00 91.25 104 ILE A C 1
ATOM 891 O O . ILE A 1 104 ? 7.711 -0.364 4.866 1.00 91.25 104 ILE A O 1
ATOM 895 N N . GLU A 1 105 ? 9.911 -0.319 5.329 1.00 91.75 105 GLU A N 1
ATOM 896 C CA . GLU A 1 105 ? 9.741 -0.030 6.745 1.00 91.75 105 GLU A CA 1
ATOM 897 C C . GLU A 1 105 ? 9.114 1.353 6.970 1.00 91.75 105 GLU A C 1
ATOM 899 O O . GLU A 1 105 ? 8.220 1.501 7.809 1.00 91.75 105 GLU A O 1
ATOM 904 N N . ILE A 1 106 ? 9.507 2.352 6.173 1.00 90.50 106 ILE A N 1
ATOM 905 C CA . ILE A 1 106 ? 8.880 3.681 6.169 1.00 90.50 106 ILE A CA 1
ATOM 906 C C . ILE A 1 106 ? 7.398 3.570 5.796 1.00 90.50 106 ILE A C 1
ATOM 908 O O . ILE A 1 106 ? 6.543 4.079 6.526 1.00 90.50 106 ILE A O 1
ATOM 912 N N . ILE A 1 107 ? 7.070 2.857 4.712 1.00 91.94 107 ILE A N 1
ATOM 913 C CA . ILE A 1 107 ? 5.684 2.683 4.252 1.00 91.94 107 ILE A CA 1
ATOM 914 C C . ILE A 1 107 ? 4.837 2.008 5.337 1.00 91.94 107 ILE A C 1
ATOM 916 O O . ILE A 1 107 ? 3.753 2.500 5.664 1.00 91.94 107 ILE A O 1
ATOM 920 N N . LYS A 1 108 ? 5.325 0.923 5.951 1.00 91.69 108 LYS A N 1
ATOM 921 C CA . LYS A 1 108 ? 4.614 0.210 7.028 1.00 91.69 108 LYS A CA 1
ATOM 922 C C . LYS A 1 108 ? 4.368 1.110 8.241 1.00 91.69 108 LYS A C 1
ATOM 924 O O . LYS A 1 108 ? 3.231 1.212 8.711 1.00 91.69 108 LYS A O 1
ATOM 929 N N . LYS A 1 109 ? 5.408 1.792 8.735 1.00 90.75 109 LYS A N 1
ATOM 930 C CA . LYS A 1 109 ? 5.314 2.685 9.904 1.00 90.75 109 LYS A CA 1
ATOM 931 C C . LYS A 1 109 ? 4.339 3.831 9.667 1.00 90.75 109 LYS A C 1
ATOM 933 O O . LYS A 1 109 ? 3.497 4.121 10.525 1.00 90.75 109 LYS A O 1
ATOM 938 N N . SER A 1 110 ? 4.424 4.473 8.509 1.00 90.50 110 SER A N 1
ATOM 939 C CA . SER A 1 110 ? 3.545 5.587 8.163 1.00 90.50 110 SER A CA 1
ATOM 940 C C . SER A 1 110 ? 2.110 5.137 7.920 1.00 90.50 110 SER A C 1
ATOM 942 O O . SER A 1 110 ? 1.192 5.812 8.376 1.00 90.50 110 SER A O 1
ATOM 944 N N . THR A 1 111 ? 1.898 3.954 7.334 1.00 90.88 111 THR A N 1
ATOM 945 C CA . THR A 1 111 ? 0.559 3.361 7.187 1.00 90.88 111 THR A CA 1
ATOM 946 C C . THR A 1 111 ? -0.114 3.195 8.549 1.00 90.88 111 THR A C 1
ATOM 948 O O . THR A 1 111 ? -1.215 3.697 8.754 1.00 90.88 111 THR A O 1
ATOM 951 N N . ILE A 1 112 ? 0.561 2.567 9.518 1.00 89.25 112 ILE A N 1
ATOM 952 C CA . ILE A 1 112 ? -0.023 2.313 10.846 1.00 89.25 112 ILE A CA 1
ATOM 953 C C . ILE A 1 112 ? -0.247 3.613 11.630 1.00 89.25 112 ILE A C 1
ATOM 955 O O . ILE A 1 112 ? -1.258 3.757 12.319 1.00 89.25 112 ILE A O 1
ATOM 959 N N . SER A 1 113 ? 0.693 4.556 11.545 1.00 87.81 113 SER A N 1
ATOM 960 C CA . SER A 1 113 ? 0.631 5.813 12.303 1.00 87.81 113 SER A CA 1
ATOM 961 C C . SER A 1 113 ? -0.220 6.906 11.650 1.00 87.81 113 SER A C 1
ATOM 963 O O . SER A 1 113 ? -0.550 7.883 12.321 1.00 87.81 113 SER A O 1
ATOM 965 N N . GLY A 1 114 ? -0.566 6.760 10.368 1.00 87.62 114 GLY A N 1
ATOM 966 C CA . GLY A 1 114 ? -1.253 7.775 9.564 1.00 87.62 114 GLY A CA 1
ATOM 967 C C . GLY A 1 114 ? -0.391 8.995 9.222 1.00 87.62 114 GLY A C 1
ATOM 968 O O . GLY A 1 114 ? -0.918 10.027 8.808 1.00 87.62 114 GLY A O 1
ATOM 969 N N . LYS A 1 115 ? 0.927 8.913 9.430 1.00 87.69 115 LYS A N 1
ATOM 970 C CA . LYS A 1 115 ? 1.848 10.030 9.199 1.00 87.69 115 LYS A CA 1
ATOM 971 C C . LYS A 1 115 ? 2.158 10.208 7.715 1.00 87.69 115 LYS A C 1
ATOM 973 O O . LYS A 1 115 ? 2.215 9.212 6.996 1.00 87.69 115 LYS A O 1
ATOM 978 N N . PRO A 1 116 ? 2.390 11.452 7.261 1.00 90.06 116 PRO A N 1
ATOM 979 C CA . PRO A 1 116 ? 2.790 11.706 5.886 1.00 90.06 116 PRO A CA 1
ATOM 980 C C . PRO A 1 116 ? 4.114 11.007 5.543 1.00 90.06 116 PRO A C 1
ATOM 982 O O . PRO A 1 116 ? 4.997 10.859 6.390 1.00 90.06 116 PRO A O 1
ATOM 985 N N . ILE A 1 117 ? 4.234 10.588 4.287 1.00 89.81 117 ILE A N 1
ATOM 986 C CA . ILE A 1 117 ? 5.425 9.997 3.679 1.00 89.81 117 ILE A CA 1
ATOM 987 C C . ILE A 1 117 ? 5.911 10.979 2.617 1.00 89.81 117 ILE A C 1
ATOM 989 O O . ILE A 1 117 ? 5.155 11.299 1.700 1.00 89.81 117 ILE A O 1
ATOM 993 N N . GLY A 1 118 ? 7.146 11.465 2.729 1.00 88.69 118 GLY A N 1
ATOM 994 C CA . GLY A 1 118 ? 7.645 12.467 1.797 1.00 88.69 118 GLY A CA 1
ATOM 995 C C . GLY A 1 118 ? 9.047 12.976 2.080 1.00 88.69 118 GLY A C 1
ATOM 996 O O . GLY A 1 118 ? 9.693 12.572 3.049 1.00 88.69 118 GLY A O 1
ATOM 997 N N . SER A 1 119 ? 9.497 13.878 1.208 1.00 88.50 119 SER A N 1
ATOM 998 C CA . SER A 1 119 ? 10.719 14.665 1.386 1.00 88.50 119 SER A CA 1
ATOM 999 C C . SER A 1 119 ? 10.655 15.518 2.660 1.00 88.50 119 SER A C 1
ATOM 1001 O O . SER A 1 119 ? 9.578 15.762 3.208 1.00 88.50 119 SER A O 1
ATOM 1003 N N . LYS A 1 120 ? 11.802 15.989 3.166 1.00 87.19 120 LYS A N 1
ATOM 1004 C CA . LYS A 1 120 ? 11.819 16.839 4.373 1.00 87.19 120 LYS A CA 1
ATOM 1005 C C . LYS A 1 120 ? 11.028 18.125 4.145 1.00 87.19 120 LYS A C 1
ATOM 1007 O O . LYS A 1 120 ? 10.317 18.581 5.033 1.00 87.19 120 LYS A O 1
ATOM 1012 N N . GLU A 1 121 ? 11.127 18.662 2.941 1.00 89.56 121 GLU A N 1
ATOM 1013 C CA . GLU A 1 121 ? 10.440 19.850 2.463 1.00 89.56 121 GLU A CA 1
ATOM 1014 C C . GLU A 1 121 ? 8.924 19.631 2.490 1.00 89.56 121 GLU A C 1
ATOM 1016 O O . GLU A 1 121 ? 8.205 20.409 3.117 1.00 89.56 121 GLU A O 1
ATOM 1021 N N . PHE A 1 122 ? 8.444 18.521 1.917 1.00 88.88 122 PHE A N 1
ATOM 1022 C CA . PHE A 1 122 ? 7.030 18.142 1.961 1.00 88.88 122 PHE A CA 1
ATOM 1023 C C . PHE A 1 122 ? 6.529 17.960 3.396 1.00 88.88 122 PHE A C 1
ATOM 1025 O O . PHE A 1 122 ? 5.467 18.453 3.772 1.00 88.88 122 PHE A O 1
ATOM 1032 N N . LEU A 1 123 ? 7.307 17.271 4.230 1.00 88.12 123 LEU A N 1
ATOM 1033 C CA . LEU A 1 123 ? 6.971 17.050 5.631 1.00 88.12 123 LEU A CA 1
ATOM 1034 C C . LEU A 1 123 ? 6.846 18.374 6.400 1.00 88.12 123 LEU A C 1
ATOM 1036 O O . LEU A 1 123 ? 5.869 18.559 7.125 1.00 88.12 123 LEU A O 1
ATOM 1040 N N . ASN A 1 124 ? 7.771 19.313 6.201 1.00 88.25 124 ASN A N 1
ATOM 1041 C CA . ASN A 1 124 ? 7.708 20.638 6.819 1.00 88.25 124 ASN A CA 1
ATOM 1042 C C . ASN A 1 124 ? 6.466 21.418 6.364 1.00 88.25 124 ASN A C 1
ATOM 1044 O O . ASN A 1 124 ? 5.747 21.952 7.208 1.00 88.25 124 ASN A O 1
ATOM 1048 N N . GLN A 1 125 ? 6.154 21.395 5.065 1.00 88.81 125 GLN A N 1
ATOM 1049 C CA . GLN A 1 125 ? 4.934 22.009 4.531 1.00 88.81 125 GLN A CA 1
ATOM 1050 C C . GLN A 1 125 ? 3.669 21.401 5.152 1.00 88.81 125 GLN A C 1
ATOM 1052 O O . GLN A 1 125 ? 2.727 22.120 5.474 1.00 88.81 125 GLN A O 1
ATOM 1057 N N . MET A 1 126 ? 3.633 20.081 5.367 1.00 87.75 126 MET A N 1
ATOM 1058 C CA . MET A 1 126 ? 2.488 19.425 6.006 1.00 87.75 126 MET A CA 1
ATOM 1059 C C . MET A 1 126 ? 2.348 19.794 7.487 1.00 87.75 126 MET A C 1
ATOM 1061 O O . MET A 1 126 ? 1.223 19.936 7.967 1.00 87.75 126 MET A O 1
ATOM 1065 N N . VAL A 1 127 ? 3.456 19.962 8.219 1.00 87.50 127 VAL A N 1
ATOM 1066 C CA . VAL A 1 127 ? 3.429 20.453 9.611 1.00 87.50 127 VAL A CA 1
ATOM 1067 C C . VAL A 1 127 ? 2.836 21.852 9.667 1.00 87.50 127 VAL A C 1
ATOM 1069 O O . VAL A 1 127 ? 1.957 22.098 10.490 1.00 87.50 127 VAL A O 1
ATOM 1072 N N . GLU A 1 128 ? 3.293 22.739 8.786 1.00 88.25 128 GLU A N 1
ATOM 1073 C CA . GLU A 1 128 ? 2.841 24.127 8.724 1.00 88.25 128 GLU A CA 1
ATOM 1074 C C . GLU A 1 128 ? 1.361 24.224 8.331 1.00 88.25 128 GLU A C 1
ATOM 1076 O O . GLU A 1 128 ? 0.578 24.870 9.023 1.00 88.25 128 GLU A O 1
ATOM 1081 N N . ALA A 1 129 ? 0.949 23.515 7.278 1.00 87.88 129 ALA A N 1
ATOM 1082 C CA . ALA A 1 129 ? -0.410 23.594 6.750 1.00 87.88 129 ALA A CA 1
ATOM 1083 C C . ALA A 1 129 ? -1.464 22.910 7.638 1.00 87.88 129 ALA A C 1
ATOM 1085 O O . ALA A 1 129 ? -2.607 23.360 7.697 1.00 87.88 129 ALA A O 1
ATOM 1086 N N . LEU A 1 130 ? -1.115 21.798 8.296 1.00 84.12 130 LEU A N 1
ATOM 1087 C CA . LEU A 1 130 ? -2.080 20.959 9.023 1.00 84.12 130 LEU A CA 1
ATOM 1088 C C . LEU A 1 130 ? -1.921 21.022 10.548 1.00 84.12 130 LEU A C 1
ATOM 1090 O O . LEU A 1 130 ? -2.705 20.400 11.266 1.00 84.12 130 LEU A O 1
ATOM 1094 N N . GLY A 1 131 ? -0.895 21.711 11.060 1.00 80.19 131 GLY A N 1
ATOM 1095 C CA . GLY A 1 131 ? -0.589 21.763 12.493 1.00 80.19 131 GLY A CA 1
ATOM 1096 C C . GLY A 1 131 ? -0.250 20.394 13.099 1.00 80.19 131 GLY A C 1
ATOM 1097 O O . GLY A 1 131 ? -0.418 20.177 14.302 1.00 80.19 131 GLY A O 1
ATOM 1098 N N . ILE A 1 132 ? 0.183 19.433 12.277 1.00 75.81 132 ILE A N 1
ATOM 1099 C CA . ILE A 1 132 ? 0.451 18.056 12.709 1.00 75.81 132 ILE A CA 1
ATOM 1100 C C . ILE A 1 132 ? 1.864 17.908 13.273 1.00 75.81 132 ILE A C 1
ATOM 1102 O O . ILE A 1 132 ? 2.816 18.519 12.806 1.00 75.81 132 ILE A O 1
ATOM 1106 N N . THR A 1 133 ? 2.036 17.029 14.262 1.00 73.62 133 THR A N 1
ATOM 1107 C CA . THR A 1 133 ? 3.370 16.659 14.756 1.00 73.62 133 THR A CA 1
ATOM 1108 C C . THR A 1 133 ? 3.869 15.397 14.054 1.00 73.62 133 THR A C 1
ATOM 1110 O O . THR A 1 133 ? 3.293 14.320 14.216 1.00 73.62 133 THR A O 1
ATOM 1113 N N . ILE A 1 134 ? 4.979 15.503 13.322 1.00 72.81 134 ILE A N 1
ATOM 1114 C CA . ILE A 1 134 ? 5.586 14.362 12.614 1.00 72.81 134 ILE A CA 1
ATOM 1115 C C . ILE A 1 134 ? 6.390 13.468 13.557 1.00 72.81 134 ILE A C 1
ATOM 1117 O O . ILE A 1 134 ? 6.397 12.246 13.403 1.00 72.81 134 ILE A O 1
ATOM 1121 N N . ASN A 1 135 ? 7.017 14.033 14.588 1.00 70.50 135 ASN A N 1
ATOM 1122 C CA . ASN A 1 135 ? 7.813 13.256 15.534 1.00 70.50 135 ASN A CA 1
ATOM 1123 C C . ASN A 1 135 ? 6.924 12.397 16.441 1.00 70.50 135 ASN A C 1
ATOM 1125 O O . ASN A 1 135 ? 5.909 12.842 16.978 1.00 70.50 135 ASN A O 1
ATOM 1129 N N . THR A 1 136 ? 7.285 11.122 16.609 1.00 65.06 136 THR A N 1
ATOM 1130 C CA . THR A 1 136 ? 6.661 10.271 17.629 1.00 65.06 136 THR A CA 1
ATOM 1131 C C . THR A 1 136 ? 7.029 10.811 19.001 1.00 65.06 136 THR A C 1
ATOM 1133 O O . THR A 1 136 ? 8.211 10.905 19.330 1.00 65.06 136 THR A O 1
ATOM 1136 N N . ARG A 1 137 ? 6.028 11.136 19.824 1.00 67.94 137 ARG A N 1
ATOM 1137 C CA . ARG A 1 137 ? 6.284 11.379 21.246 1.00 67.94 137 ARG A CA 1
ATOM 1138 C C . ARG A 1 137 ? 6.863 10.102 21.870 1.00 67.94 137 ARG A C 1
ATOM 1140 O O . ARG A 1 137 ? 6.456 9.008 21.465 1.00 67.94 137 ARG A O 1
ATOM 1147 N N . PRO A 1 138 ? 7.792 10.217 22.834 1.00 69.44 138 PRO A N 1
ATOM 1148 C CA . PRO A 1 138 ? 8.291 9.055 23.555 1.00 69.44 138 PRO A CA 1
ATOM 1149 C C . PRO A 1 138 ? 7.125 8.281 24.177 1.00 69.44 138 PRO A C 1
ATOM 1151 O O . PRO A 1 138 ? 6.129 8.867 24.610 1.00 69.44 138 PRO A O 1
ATOM 1154 N N . LYS A 1 139 ? 7.240 6.951 24.190 1.00 73.31 139 LYS A N 1
ATOM 1155 C CA . LYS A 1 139 ? 6.209 6.060 24.728 1.00 73.31 139 LYS A CA 1
ATOM 1156 C C . LYS A 1 139 ? 5.986 6.367 26.214 1.00 73.31 139 LYS A C 1
ATOM 1158 O O . LYS A 1 139 ? 6.929 6.325 26.997 1.00 73.31 139 LYS A O 1
ATOM 1163 N N . GLY A 1 140 ? 4.735 6.627 26.599 1.00 80.56 140 GLY A N 1
ATOM 1164 C CA . GLY A 1 140 ? 4.330 6.836 27.993 1.00 80.56 140 GLY A CA 1
ATOM 1165 C C . GLY A 1 140 ? 3.642 8.179 28.250 1.00 80.56 140 GLY A C 1
ATOM 1166 O O . GLY A 1 140 ? 3.562 9.047 27.382 1.00 80.56 140 GLY A O 1
ATOM 1167 N N . ARG A 1 141 ? 3.108 8.338 29.466 1.00 81.19 141 ARG A N 1
ATOM 1168 C CA . ARG A 1 141 ? 2.494 9.594 29.918 1.00 81.19 141 ARG A CA 1
ATOM 1169 C C . ARG A 1 141 ? 3.563 10.698 29.948 1.00 81.19 141 ARG A C 1
ATOM 1171 O O . ARG A 1 141 ? 4.647 10.442 30.475 1.00 81.19 141 ARG A O 1
ATOM 1178 N N . PRO A 1 142 ? 3.278 11.919 29.453 1.00 82.75 142 PRO A N 1
ATOM 1179 C CA . PRO A 1 142 ? 4.200 13.042 29.585 1.00 82.75 142 PRO A CA 1
ATOM 1180 C C . PRO A 1 142 ? 4.629 13.217 31.045 1.00 82.75 142 PRO A C 1
ATOM 1182 O O . PRO A 1 142 ? 3.782 13.216 31.945 1.00 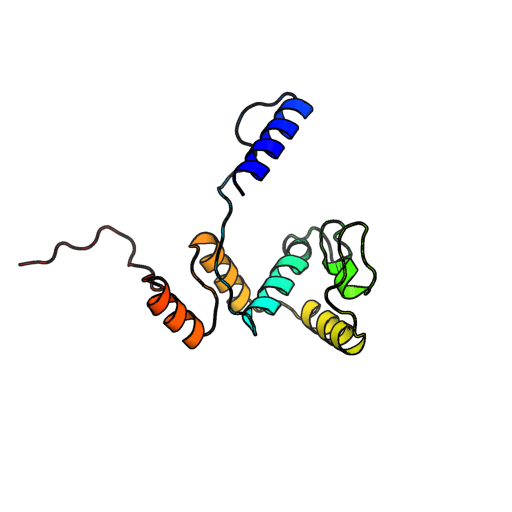82.75 142 PRO A O 1
ATOM 1185 N N . ARG A 1 143 ? 5.939 13.341 31.290 1.00 81.12 143 ARG A N 1
ATOM 1186 C CA . ARG A 1 143 ? 6.454 13.619 32.636 1.00 81.12 143 ARG A CA 1
ATOM 1187 C C . ARG A 1 143 ? 5.855 14.942 33.116 1.00 81.12 143 ARG A C 1
ATOM 1189 O O . ARG A 1 143 ? 5.859 15.920 32.367 1.00 81.12 143 ARG A O 1
ATOM 1196 N N . LYS A 1 144 ? 5.332 14.974 34.348 1.00 79.94 144 LYS A N 1
ATOM 1197 C CA . LYS A 1 144 ? 4.920 16.237 34.979 1.00 79.94 144 LYS A CA 1
ATOM 1198 C C . LYS A 1 144 ? 6.133 17.169 34.981 1.00 79.94 144 LYS A C 1
ATOM 1200 O O . LYS A 1 144 ? 7.213 16.752 35.400 1.00 79.94 144 LYS A O 1
ATOM 1205 N N . ARG A 1 145 ? 5.958 18.402 34.500 1.00 77.94 145 ARG A N 1
ATOM 1206 C CA . ARG A 1 145 ? 6.956 19.454 34.709 1.00 77.94 145 ARG A CA 1
ATOM 1207 C C . ARG A 1 145 ? 7.144 19.605 36.220 1.00 77.94 145 ARG A C 1
ATOM 1209 O O . ARG A 1 145 ? 6.151 19.708 36.938 1.00 77.94 145 ARG A O 1
ATOM 1216 N N . LYS A 1 146 ? 8.390 19.535 36.695 1.00 67.00 146 LYS A N 1
ATOM 1217 C CA . LYS A 1 146 ? 8.712 20.025 38.037 1.00 67.00 146 LYS A CA 1
ATOM 1218 C C . LYS A 1 146 ? 8.590 21.546 37.953 1.00 67.00 146 LYS A C 1
ATOM 1220 O O . LYS A 1 146 ? 9.273 22.137 37.118 1.00 67.00 146 LYS A O 1
ATOM 1225 N N . ASN A 1 147 ? 7.649 22.105 38.709 1.00 62.47 147 ASN A N 1
ATOM 1226 C CA . ASN A 1 147 ? 7.693 23.519 39.068 1.00 62.47 147 ASN A CA 1
ATOM 1227 C C . ASN A 1 147 ? 8.889 23.750 39.988 1.00 62.47 147 ASN A C 1
ATOM 1229 O O . ASN A 1 147 ? 9.208 22.802 40.748 1.00 62.47 147 ASN A O 1
#

pLDDT: mean 88.5, std 7.06, range [62.47, 98.19]

InterPro domains:
  IPR036515 Transposase IS200-like superfamily [G3DSA:3.30.70.1290] (1-92)
  IPR036515 Transposase IS200-like superfamily [SSF143422] (1-53)

Organism: NCBI:txid412755

Secondary structure (DSSP, 8-state):
-HHHHHHHHHHHHHHTT--S-S-SSPPP---B-TTHHHHHHHHHHHHHHHHTTS-SSGGG-TTSTHHHHHHS--BTTB--S--SHHHHHHHHHHHHSPPPHHHHHHHHHHHHHT--BS-HHHHHHHHHHH----SPPPSSSPPPPP-

Sequence (147 aa):
MQKLSLRFTQHINKKYKRTGRLWECRFYSALVDKELYFWSIGRYIERNPVRAKIVNKPDEYRWSSAKANITGKGMDFIKPIWQDDAKREEYITFLNNPDKEEEIEIIKKSTISGKPIGSKEFLNQMVEALGITINTRPKGRPRKRKN

Radius of gyration: 19.75 Å; chains: 1; bounding box: 40×41×64 Å

Foldseek 3Di:
DVVVLVVVQVVVCVVVVHDDHPDPDDFFAAAEDDPPLVLLVLLVVLCVCCVVVVDVASLVDPPDCVVCQQVCNADPPGHHPDPDPVVSVVSVVVSPDDRDVVSVVLVVVCRVVRYYDDDPVVNVVCCVVVVDDRDDDPPDDPDPDDD